Protein AF-A0A350UHZ7-F1 (afdb_monomer_lite)

Radius of gyration: 17.56 Å; chains: 1; bounding box: 45×12×53 Å

Structure (mmCIF, N/CA/C/O backbone):
data_AF-A0A350UHZ7-F1
#
_entry.id   AF-A0A350UHZ7-F1
#
loop_
_atom_site.group_PDB
_atom_site.id
_atom_site.type_symbol
_atom_site.label_atom_id
_atom_site.label_alt_id
_atom_site.label_comp_id
_atom_site.label_asym_id
_atom_site.label_entity_id
_atom_site.label_seq_id
_atom_site.pdbx_PDB_ins_code
_atom_site.Cartn_x
_atom_site.Cartn_y
_atom_site.Cartn_z
_atom_site.occupancy
_atom_site.B_iso_or_equiv
_atom_site.auth_seq_id
_atom_site.auth_comp_id
_atom_site.auth_asym_id
_atom_site.auth_atom_id
_atom_site.pdbx_PDB_model_num
ATOM 1 N N . ILE A 1 1 ? -12.534 -2.688 33.088 1.00 57.31 1 ILE A N 1
ATOM 2 C CA . ILE A 1 1 ? -11.824 -1.759 32.168 1.00 57.31 1 ILE A CA 1
ATOM 3 C C . ILE A 1 1 ? -11.543 -2.359 30.788 1.00 57.31 1 ILE A C 1
ATOM 5 O O . ILE A 1 1 ? -11.927 -1.744 29.805 1.00 57.31 1 ILE A O 1
ATOM 9 N N . VAL A 1 2 ? -10.975 -3.567 30.689 1.00 60.94 2 VAL A N 1
ATOM 10 C CA . VAL A 1 2 ? -10.693 -4.245 29.404 1.00 60.94 2 VAL A CA 1
ATOM 11 C C . VAL A 1 2 ? -11.918 -4.410 28.471 1.00 60.94 2 VAL A C 1
ATOM 13 O O . VAL A 1 2 ? -11.783 -4.079 27.295 1.00 60.94 2 VAL A O 1
ATOM 16 N N . PRO A 1 3 ? -13.121 -4.823 28.933 1.00 70.25 3 PRO A N 1
ATOM 17 C CA . PRO A 1 3 ? -14.261 -5.027 28.025 1.00 70.25 3 PRO A CA 1
ATOM 18 C C . PRO A 1 3 ? -14.866 -3.724 27.474 1.00 70.25 3 PRO A C 1
ATOM 20 O O . PRO A 1 3 ? -15.400 -3.726 26.372 1.00 70.25 3 PRO A O 1
ATOM 23 N N . LEU A 1 4 ? -14.732 -2.598 28.188 1.00 67.88 4 LEU A N 1
ATOM 24 C CA . LEU A 1 4 ? -15.213 -1.289 27.717 1.00 67.88 4 LEU A CA 1
ATOM 25 C C . LEU A 1 4 ? -14.270 -0.661 26.673 1.00 67.88 4 LEU A C 1
ATOM 27 O O . LEU A 1 4 ? -14.713 0.092 25.814 1.00 67.88 4 LEU A O 1
ATOM 31 N N . ALA A 1 5 ? -12.975 -0.995 26.725 1.00 71.38 5 ALA A N 1
ATOM 32 C CA . ALA A 1 5 ? -11.964 -0.536 25.769 1.00 71.38 5 ALA A CA 1
ATOM 33 C C . ALA A 1 5 ? -11.875 -1.410 24.499 1.00 71.38 5 ALA A C 1
ATOM 35 O O . ALA A 1 5 ? -11.240 -1.022 23.520 1.00 71.38 5 ALA A O 1
ATOM 36 N N . MET A 1 6 ? -12.524 -2.578 24.487 1.00 74.19 6 MET A N 1
ATOM 37 C CA . MET A 1 6 ? -12.532 -3.538 23.378 1.00 74.19 6 MET A CA 1
ATOM 38 C C . MET A 1 6 ? -12.987 -2.956 22.019 1.00 74.19 6 MET A C 1
ATOM 40 O O . MET A 1 6 ? -12.318 -3.239 21.020 1.00 74.19 6 MET A O 1
ATOM 44 N N . PRO A 1 7 ? -14.038 -2.109 21.924 1.00 75.94 7 PRO A N 1
ATOM 45 C CA . PRO A 1 7 ? -14.366 -1.430 20.665 1.00 75.94 7 PRO A CA 1
ATOM 46 C C . PRO A 1 7 ? -13.267 -0.451 20.210 1.00 75.94 7 PRO A C 1
ATOM 48 O O . PRO A 1 7 ? -12.969 -0.384 19.018 1.00 75.94 7 PRO A O 1
ATOM 51 N N . GLY A 1 8 ? -12.594 0.235 21.142 1.00 81.50 8 GLY A N 1
ATOM 52 C CA . GLY A 1 8 ? -11.475 1.137 20.840 1.00 81.50 8 GLY A CA 1
ATOM 53 C C . GLY A 1 8 ? -10.223 0.407 20.341 1.00 81.50 8 GLY A C 1
ATOM 54 O O . GLY A 1 8 ? -9.588 0.848 19.386 1.00 81.50 8 GLY A O 1
ATOM 55 N N . ILE A 1 9 ? -9.908 -0.757 20.916 1.00 82.06 9 ILE A N 1
ATOM 56 C CA . ILE A 1 9 ? -8.794 -1.611 20.470 1.00 82.06 9 ILE A CA 1
ATOM 57 C C . ILE A 1 9 ? -9.048 -2.140 19.052 1.00 82.06 9 ILE A C 1
ATOM 59 O O . ILE A 1 9 ? -8.127 -2.155 18.233 1.00 82.06 9 ILE A O 1
ATOM 63 N N . ARG A 1 10 ? -10.291 -2.524 18.726 1.00 77.75 10 ARG A N 1
ATOM 64 C CA . ARG A 1 10 ? -10.678 -2.956 17.369 1.00 77.75 10 ARG A CA 1
ATOM 65 C C . ARG A 1 10 ? -10.564 -1.818 16.352 1.00 77.75 10 ARG A C 1
ATOM 67 O O 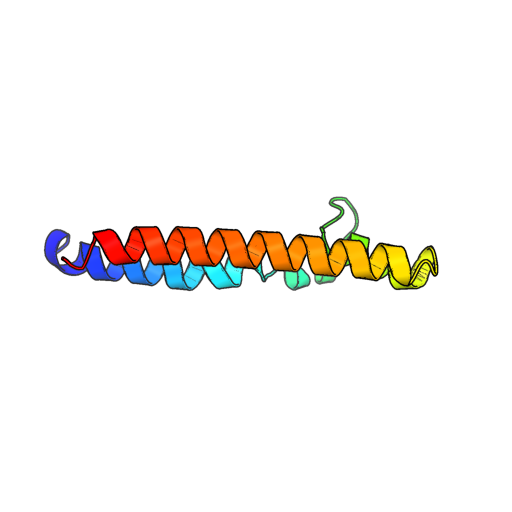. ARG A 1 10 ? -10.035 -2.032 15.268 1.00 77.75 10 ARG A O 1
ATOM 74 N N . ALA A 1 11 ? -10.996 -0.608 16.705 1.00 80.00 11 ALA A N 1
ATOM 75 C CA . ALA A 1 11 ? -10.842 0.557 15.835 1.00 80.00 11 ALA A CA 1
ATOM 76 C C . ALA A 1 11 ? -9.360 0.922 15.617 1.00 80.00 11 ALA A C 1
ATOM 78 O O . ALA A 1 11 ? -8.931 1.115 14.480 1.00 80.00 11 ALA A O 1
ATOM 79 N N . GLY A 1 12 ? -8.558 0.942 16.687 1.00 82.62 12 GLY A N 1
ATOM 80 C CA . GLY A 1 12 ? -7.133 1.280 16.623 1.00 82.62 12 GLY A CA 1
ATOM 81 C C . GLY A 1 12 ? -6.299 0.275 15.825 1.00 82.62 12 GLY A C 1
ATOM 82 O O . GLY A 1 12 ? -5.434 0.671 15.046 1.00 82.62 12 GLY A O 1
ATOM 83 N N . SER A 1 13 ? -6.590 -1.021 15.949 1.00 81.38 13 SER A N 1
ATOM 84 C CA . SER A 1 13 ? -5.892 -2.058 15.176 1.00 81.38 13 SER A CA 1
ATOM 85 C C . SER A 1 13 ? -6.188 -1.969 13.675 1.00 81.38 13 SER A C 1
ATOM 87 O O . SER A 1 13 ? -5.273 -2.133 12.872 1.00 81.38 13 SER A O 1
ATOM 89 N N . ILE A 1 14 ? -7.414 -1.616 13.277 1.00 79.38 14 ILE A N 1
ATOM 90 C CA . ILE A 1 14 ? -7.757 -1.380 11.864 1.00 79.38 14 ILE A CA 1
ATOM 91 C C . ILE A 1 14 ? -7.074 -0.109 11.337 1.00 79.38 14 ILE A C 1
ATOM 93 O O . ILE A 1 14 ? -6.548 -0.113 10.223 1.00 79.38 14 ILE A O 1
ATOM 97 N N . LEU A 1 15 ? -7.018 0.950 12.152 1.00 83.44 15 LEU A N 1
ATOM 98 C CA . LEU A 1 15 ? -6.392 2.226 11.793 1.00 83.44 15 LEU A CA 1
ATOM 99 C C . LEU A 1 15 ? -4.879 2.093 11.547 1.00 83.44 15 LEU A C 1
ATOM 101 O O . LEU A 1 15 ? -4.3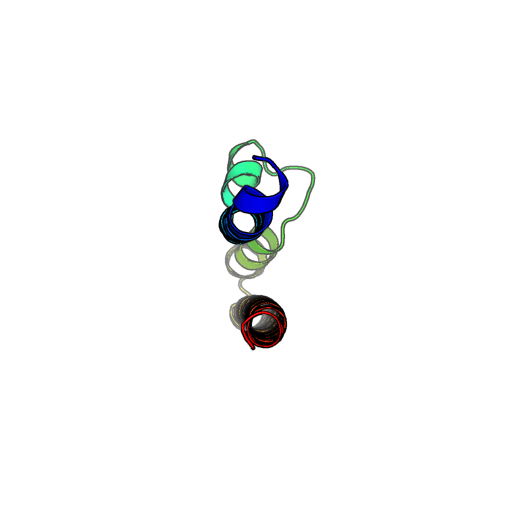53 2.786 10.686 1.00 83.44 15 LEU A O 1
ATOM 105 N N . VAL A 1 16 ? -4.192 1.173 12.235 1.00 79.25 16 VAL A N 1
ATOM 106 C CA . VAL A 1 16 ? -2.767 0.854 12.003 1.00 79.25 16 VAL A CA 1
ATOM 107 C C . VAL A 1 16 ? -2.567 -0.158 10.866 1.00 79.25 16 VAL A C 1
ATOM 109 O O . VAL A 1 16 ? -1.593 -0.067 10.122 1.00 79.25 16 VAL A O 1
ATOM 112 N N . PHE A 1 17 ? -3.494 -1.099 10.670 1.00 75.06 17 PHE A N 1
ATOM 113 C CA . PHE A 1 17 ? -3.369 -2.123 9.628 1.00 75.06 17 PHE A CA 1
ATOM 114 C C . PHE A 1 17 ? -3.385 -1.535 8.206 1.00 75.06 17 PHE A C 1
ATOM 116 O O . PHE A 1 17 ? -2.607 -1.956 7.351 1.00 75.06 17 PHE A O 1
ATOM 123 N N . ILE A 1 18 ? -4.226 -0.525 7.962 1.00 75.06 18 ILE A N 1
ATOM 124 C CA . ILE A 1 18 ? -4.336 0.163 6.664 1.00 75.06 18 ILE A CA 1
ATOM 125 C C . ILE A 1 18 ? -2.996 0.796 6.219 1.00 75.06 18 ILE A C 1
ATOM 127 O O . ILE A 1 18 ? -2.529 0.470 5.126 1.00 75.06 18 ILE A O 1
ATOM 131 N N . PRO A 1 19 ? -2.330 1.654 7.020 1.00 72.12 19 PRO A N 1
ATOM 132 C CA . PRO A 1 19 ? -1.040 2.229 6.650 1.00 72.12 19 PRO A CA 1
ATOM 133 C C . PRO A 1 19 ? 0.094 1.197 6.632 1.00 72.12 19 PRO A C 1
ATOM 135 O O . PRO A 1 19 ? 1.005 1.345 5.823 1.00 72.12 19 PRO A O 1
ATOM 138 N N . CYS A 1 20 ? 0.039 0.125 7.436 1.00 71.38 20 CYS A N 1
ATOM 139 C CA . CYS A 1 20 ? 1.031 -0.956 7.366 1.00 71.38 20 CYS A CA 1
ATOM 140 C C . CYS A 1 20 ? 1.055 -1.661 6.002 1.00 71.38 20 CYS A C 1
ATOM 142 O O . CYS A 1 20 ? 2.135 -1.985 5.515 1.00 71.38 20 CYS A O 1
ATOM 144 N N . LEU A 1 21 ? -0.098 -1.856 5.351 1.00 65.88 21 LEU A N 1
ATOM 145 C CA . LEU A 1 21 ? -0.149 -2.393 3.983 1.00 65.88 21 LEU A CA 1
ATOM 146 C C . LEU A 1 21 ? 0.453 -1.424 2.948 1.00 65.88 21 LEU A C 1
ATOM 148 O O . LEU A 1 21 ? 0.969 -1.858 1.921 1.00 65.88 21 LEU A O 1
ATOM 152 N N . GLY A 1 22 ? 0.404 -0.117 3.224 1.00 63.03 22 GLY A N 1
ATOM 153 C CA . GLY A 1 22 ? 0.987 0.935 2.387 1.00 63.03 22 GLY A CA 1
ATOM 154 C C . GLY A 1 22 ? 2.464 1.235 2.667 1.00 63.03 22 GLY A C 1
ATOM 155 O O . GLY A 1 22 ? 3.107 1.907 1.864 1.00 63.03 22 GLY A O 1
ATOM 156 N N . ALA A 1 23 ? 3.034 0.726 3.762 1.00 67.31 23 ALA A N 1
ATOM 157 C CA . ALA A 1 23 ? 4.413 0.979 4.186 1.00 67.31 23 ALA A CA 1
ATOM 158 C C . ALA A 1 23 ? 5.453 0.142 3.409 1.00 67.31 23 ALA A C 1
ATOM 160 O O . ALA A 1 23 ? 6.414 -0.369 3.979 1.00 67.31 23 ALA A O 1
ATOM 161 N N . TYR A 1 24 ? 5.278 -0.000 2.092 1.00 58.84 24 TYR A N 1
ATOM 162 C CA . TYR A 1 24 ? 6.228 -0.696 1.215 1.00 58.84 24 TYR A CA 1
ATOM 163 C C . TYR A 1 24 ? 7.479 0.143 0.902 1.00 58.84 24 TYR A C 1
ATOM 165 O O . TYR A 1 24 ? 8.496 -0.411 0.499 1.00 58.84 24 TYR A O 1
ATOM 173 N N . LEU A 1 25 ? 7.429 1.463 1.118 1.00 53.47 25 LEU A N 1
ATOM 174 C CA . LEU A 1 25 ? 8.568 2.372 0.934 1.00 53.47 25 LEU A CA 1
ATOM 175 C C . LEU A 1 25 ? 9.693 2.133 1.954 1.00 53.47 25 LEU A C 1
ATOM 177 O O . LEU A 1 25 ? 10.866 2.278 1.632 1.00 53.47 25 LEU A O 1
ATOM 181 N N . THR A 1 26 ? 9.358 1.749 3.186 1.00 59.09 26 THR A N 1
ATOM 182 C CA . THR A 1 26 ? 10.342 1.528 4.256 1.00 59.09 26 THR A CA 1
ATOM 183 C C . THR A 1 26 ? 11.287 0.344 3.990 1.00 59.09 26 THR A C 1
ATOM 185 O O . THR A 1 26 ? 12.494 0.535 4.130 1.00 59.09 26 THR A O 1
ATOM 188 N N . PRO A 1 27 ? 10.818 -0.858 3.589 1.00 58.50 27 PRO A N 1
ATOM 189 C CA . PRO A 1 27 ? 11.720 -1.955 3.226 1.00 58.50 27 PRO A CA 1
ATOM 190 C C . PRO A 1 27 ? 12.500 -1.698 1.927 1.00 58.50 27 PRO A C 1
ATOM 192 O O . PRO A 1 27 ? 13.609 -2.212 1.783 1.00 58.50 27 PRO A O 1
ATOM 195 N N . ASP A 1 28 ? 11.959 -0.897 1.008 1.00 59.16 28 ASP A N 1
ATOM 196 C CA . ASP A 1 28 ? 12.647 -0.523 -0.232 1.00 59.16 28 ASP A CA 1
ATOM 197 C C . ASP A 1 28 ? 13.886 0.345 0.058 1.00 59.16 28 ASP A C 1
ATOM 199 O O . ASP A 1 28 ? 14.998 0.039 -0.373 1.00 59.16 28 ASP A O 1
ATOM 203 N N . LEU A 1 29 ? 13.728 1.348 0.927 1.00 59.94 29 LEU A N 1
ATOM 204 C CA . LEU A 1 29 ? 14.811 2.235 1.362 1.00 59.94 29 LEU A CA 1
ATOM 205 C C . LEU A 1 29 ? 15.876 1.542 2.231 1.00 59.94 29 LEU A C 1
ATOM 207 O O . LEU A 1 29 ? 17.030 1.965 2.230 1.00 59.94 29 LEU A O 1
ATOM 211 N N . LEU A 1 30 ? 15.515 0.486 2.973 1.00 65.94 30 LEU A N 1
ATOM 212 C CA . LEU A 1 30 ? 16.424 -0.224 3.887 1.00 65.94 30 LEU A CA 1
ATOM 213 C C . LEU A 1 30 ? 17.294 -1.292 3.194 1.00 65.94 30 LEU A C 1
ATOM 215 O O . LEU A 1 30 ? 18.060 -1.988 3.859 1.00 65.94 30 LEU A O 1
ATOM 219 N N . GLY A 1 31 ? 17.204 -1.420 1.868 1.00 62.69 31 GLY A N 1
ATOM 220 C CA . GLY A 1 31 ? 18.146 -2.222 1.089 1.00 62.69 31 GLY A CA 1
ATOM 221 C C . GLY A 1 31 ? 17.541 -3.247 0.137 1.00 62.69 31 GLY A C 1
ATOM 222 O O . GLY A 1 31 ? 18.317 -4.071 -0.331 1.00 62.69 31 GLY A O 1
ATOM 223 N N . GLY A 1 32 ? 16.223 -3.222 -0.130 1.00 60.75 32 GLY A N 1
ATOM 224 C CA . GLY A 1 32 ? 15.529 -3.637 -1.375 1.00 60.75 32 GLY A CA 1
ATOM 225 C C . GLY A 1 32 ? 15.925 -4.919 -2.144 1.00 60.75 32 GLY A C 1
ATOM 226 O O . GLY A 1 32 ? 15.418 -5.155 -3.235 1.00 60.75 32 GLY A O 1
ATOM 227 N N . GLY A 1 33 ? 16.824 -5.763 -1.637 1.00 57.53 33 GLY A N 1
ATOM 228 C CA . GLY A 1 33 ? 17.649 -6.648 -2.468 1.00 57.53 33 GLY A CA 1
ATOM 229 C C . GLY A 1 33 ? 17.293 -8.130 -2.428 1.00 57.53 33 GLY A C 1
ATOM 230 O O . GLY A 1 33 ? 17.985 -8.931 -3.049 1.00 57.53 33 GLY A O 1
ATOM 231 N N . LYS A 1 34 ? 16.250 -8.537 -1.694 1.00 54.88 34 LYS A N 1
ATOM 232 C CA . LYS A 1 34 ? 15.847 -9.959 -1.617 1.00 54.88 34 LYS A CA 1
ATOM 233 C C . LYS A 1 34 ? 14.349 -10.228 -1.702 1.00 54.88 34 LYS A C 1
ATOM 235 O O . LYS A 1 34 ? 13.975 -11.381 -1.898 1.00 54.88 34 LYS A O 1
ATOM 240 N N . THR A 1 35 ? 13.503 -9.205 -1.609 1.00 56.28 35 THR A N 1
ATOM 241 C CA . THR A 1 35 ? 12.053 -9.394 -1.689 1.00 56.28 35 THR A CA 1
ATOM 242 C C . THR A 1 35 ? 11.484 -8.379 -2.653 1.00 56.28 35 THR A C 1
ATOM 244 O O . THR A 1 35 ? 11.393 -7.193 -2.348 1.00 56.28 35 THR A O 1
ATOM 247 N N . ILE A 1 36 ? 11.130 -8.857 -3.840 1.00 62.19 36 ILE A N 1
ATOM 248 C CA . ILE A 1 36 ? 10.456 -8.037 -4.831 1.00 62.19 36 ILE A CA 1
ATOM 249 C C . ILE A 1 36 ? 9.062 -7.706 -4.282 1.00 62.19 36 ILE A C 1
ATOM 251 O O . ILE A 1 36 ? 8.219 -8.587 -4.117 1.00 62.19 36 ILE A O 1
ATOM 2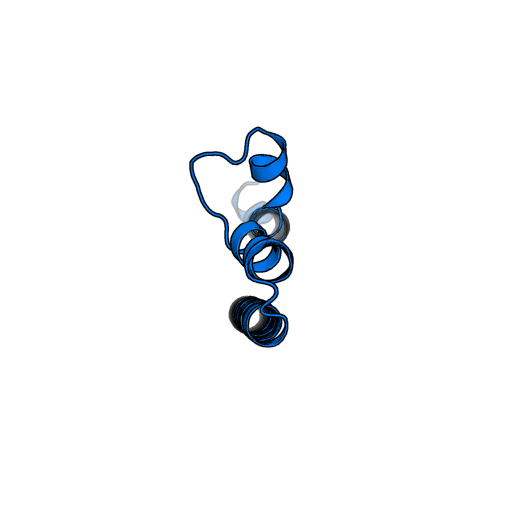55 N N . LEU A 1 37 ? 8.848 -6.435 -3.952 1.00 70.62 37 LEU A N 1
ATOM 256 C CA . LEU A 1 37 ? 7.561 -5.906 -3.523 1.00 70.62 37 LEU A CA 1
ATOM 257 C C . LEU A 1 37 ? 6.757 -5.518 -4.762 1.00 70.62 37 LEU A C 1
ATOM 259 O O . LEU A 1 37 ? 7.305 -5.148 -5.798 1.00 70.62 37 LEU A O 1
ATOM 263 N N . VAL A 1 38 ? 5.433 -5.557 -4.650 1.00 71.81 38 VAL A N 1
ATOM 264 C CA . VAL A 1 38 ? 4.528 -5.191 -5.750 1.00 71.81 38 VAL A CA 1
ATOM 265 C C . VAL A 1 38 ? 4.835 -3.787 -6.305 1.00 71.81 38 VAL A C 1
ATOM 267 O O . VAL A 1 38 ? 4.803 -3.589 -7.517 1.00 71.81 38 VAL A O 1
ATOM 270 N N . GLY A 1 39 ? 5.213 -2.836 -5.441 1.00 67.75 39 GLY A N 1
ATOM 271 C CA . GLY A 1 39 ? 5.603 -1.479 -5.845 1.00 67.75 39 GLY A CA 1
ATOM 272 C C . GLY A 1 39 ? 6.901 -1.418 -6.660 1.00 67.75 39 GLY A C 1
ATOM 273 O O . GLY A 1 39 ? 6.942 -0.751 -7.693 1.00 67.75 39 GLY A O 1
ATOM 274 N N . THR A 1 40 ? 7.936 -2.165 -6.260 1.00 71.06 40 THR A N 1
ATOM 275 C CA . THR A 1 40 ? 9.217 -2.204 -6.988 1.00 71.06 40 THR A CA 1
ATOM 276 C C . THR A 1 40 ? 9.105 -2.989 -8.295 1.00 71.06 40 THR A C 1
ATOM 278 O O . THR A 1 40 ? 9.755 -2.644 -9.281 1.00 71.06 40 THR A O 1
ATOM 281 N N . LEU A 1 41 ? 8.209 -3.984 -8.354 1.00 74.38 41 LEU A N 1
ATOM 282 C CA . LEU A 1 41 ? 7.790 -4.646 -9.595 1.00 74.38 41 LEU A CA 1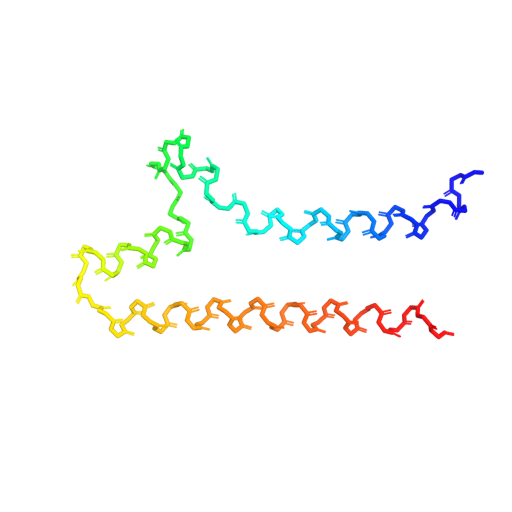
ATOM 283 C C . LEU A 1 41 ? 7.213 -3.651 -10.595 1.00 74.38 41 LEU A C 1
ATOM 285 O O . LEU A 1 41 ? 7.699 -3.583 -11.719 1.00 74.38 41 LEU A O 1
ATOM 289 N N . ILE A 1 42 ? 6.216 -2.863 -10.188 1.00 73.56 42 ILE A N 1
ATOM 290 C CA . ILE A 1 42 ? 5.580 -1.866 -11.058 1.00 73.56 42 ILE A CA 1
ATOM 291 C C . ILE A 1 42 ? 6.619 -0.858 -11.556 1.00 73.56 42 ILE A C 1
ATOM 293 O O . ILE A 1 42 ? 6.719 -0.625 -12.760 1.00 73.56 42 ILE A O 1
ATOM 297 N N . GLN A 1 43 ? 7.439 -0.310 -10.657 1.00 71.06 43 GLN A N 1
ATOM 298 C CA . GLN A 1 43 ? 8.475 0.655 -11.024 1.00 71.06 43 GLN A CA 1
ATOM 299 C C . GLN A 1 43 ? 9.488 0.070 -12.018 1.00 71.06 43 GLN A C 1
ATOM 301 O O . GLN A 1 43 ? 9.852 0.737 -12.986 1.00 71.06 43 GLN A O 1
ATOM 306 N N . ASN A 1 44 ? 9.893 -1.191 -11.845 1.00 73.75 44 ASN A N 1
ATOM 307 C CA . ASN A 1 44 ? 10.762 -1.872 -12.802 1.00 73.75 44 ASN A CA 1
ATOM 308 C C . ASN A 1 44 ? 10.083 -2.115 -14.156 1.00 73.75 44 ASN A C 1
ATOM 310 O O . ASN A 1 44 ? 10.752 -2.011 -15.182 1.00 73.75 44 ASN A O 1
ATOM 314 N N . GLN A 1 45 ? 8.774 -2.367 -14.204 1.00 74.12 45 GLN A N 1
ATOM 315 C CA . GLN A 1 45 ? 8.056 -2.486 -15.480 1.00 74.12 45 GLN A CA 1
ATOM 316 C C . GLN A 1 45 ? 7.959 -1.141 -16.223 1.00 74.12 45 GLN A C 1
ATOM 318 O O . GLN A 1 45 ? 8.090 -1.099 -17.445 1.00 74.12 45 GLN A O 1
ATOM 323 N N . PHE A 1 46 ? 7.828 -0.025 -15.497 1.00 70.31 46 PHE A N 1
ATOM 324 C CA . PHE A 1 46 ? 7.854 1.319 -16.088 1.00 70.31 46 PHE A CA 1
ATOM 325 C C . PHE A 1 46 ? 9.263 1.773 -16.513 1.00 70.31 46 PHE A C 1
ATOM 327 O O . PHE A 1 46 ? 9.403 2.399 -17.562 1.00 70.31 46 PHE A O 1
ATOM 334 N N . THR 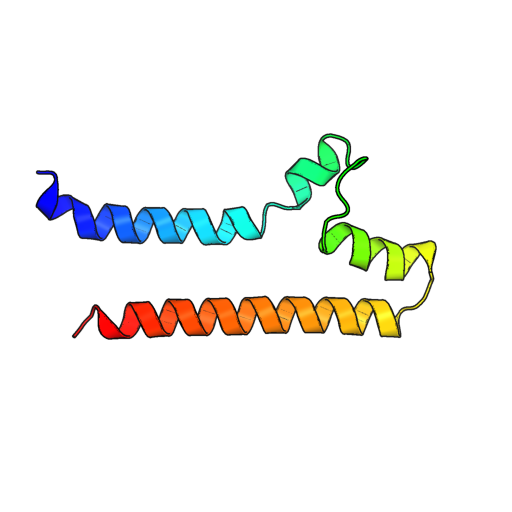A 1 47 ? 10.300 1.469 -15.722 1.00 69.06 47 THR A N 1
ATOM 335 C CA . THR A 1 47 ? 11.660 2.008 -15.921 1.00 69.06 47 THR A CA 1
ATOM 336 C C . THR A 1 47 ? 12.596 1.055 -16.677 1.00 69.06 47 THR A C 1
ATOM 338 O O . THR A 1 47 ? 13.267 1.481 -17.611 1.00 69.06 47 THR A O 1
ATOM 341 N N . ASN A 1 48 ? 12.634 -0.233 -16.309 1.00 65.19 48 ASN A N 1
ATOM 342 C CA . ASN A 1 48 ? 13.576 -1.219 -16.857 1.00 65.19 48 ASN A CA 1
ATOM 343 C C . ASN A 1 48 ? 13.022 -1.914 -18.110 1.00 65.19 48 ASN A C 1
ATOM 345 O O . ASN A 1 48 ? 13.744 -2.053 -19.092 1.00 65.19 48 ASN A O 1
ATOM 349 N N . ALA A 1 49 ? 11.749 -2.325 -18.097 1.00 65.94 49 ALA A N 1
ATOM 350 C CA . ALA A 1 49 ? 11.111 -2.954 -19.262 1.00 65.94 49 ALA A CA 1
ATOM 351 C C . ALA A 1 49 ? 10.613 -1.926 -20.296 1.00 65.94 49 ALA A C 1
ATOM 353 O O . ALA A 1 49 ? 10.444 -2.253 -21.466 1.00 65.94 49 ALA A O 1
ATOM 354 N N . ARG A 1 50 ? 10.408 -0.663 -19.879 1.00 66.25 50 ARG A N 1
ATOM 355 C CA . ARG A 1 50 ? 9.818 0.416 -20.698 1.00 66.25 50 ARG A CA 1
ATOM 356 C C . ARG A 1 50 ? 8.435 0.048 -21.265 1.00 66.25 50 ARG A C 1
ATOM 358 O O . ARG A 1 50 ? 7.960 0.675 -22.212 1.00 66.25 50 ARG A O 1
ATOM 365 N N . ASP A 1 51 ? 7.770 -0.919 -20.637 1.00 72.19 51 ASP A N 1
ATOM 366 C CA . ASP A 1 51 ? 6.444 -1.416 -20.985 1.00 72.19 51 ASP A CA 1
ATOM 367 C C . ASP A 1 51 ? 5.386 -0.664 -20.170 1.00 72.19 51 ASP A C 1
ATOM 369 O O . ASP A 1 51 ? 4.728 -1.190 -19.269 1.00 72.19 51 ASP A O 1
ATOM 373 N N . TRP A 1 52 ? 5.203 0.609 -20.526 1.00 75.38 52 TRP A N 1
ATOM 374 C CA . TRP A 1 52 ? 4.176 1.505 -19.984 1.00 75.38 52 TRP A CA 1
ATOM 375 C C . TRP A 1 52 ? 2.770 0.880 -19.877 1.00 75.38 52 TRP A C 1
ATOM 377 O O . TRP A 1 52 ? 2.139 1.061 -18.831 1.00 75.38 52 TRP A O 1
ATOM 387 N N . PRO A 1 53 ? 2.247 0.130 -20.878 1.00 81.62 53 PRO A N 1
ATOM 388 C CA . PRO A 1 53 ? 0.916 -0.469 -20.758 1.00 81.62 53 PRO A CA 1
ATOM 389 C C . PRO A 1 53 ? 0.860 -1.605 -19.727 1.00 81.62 53 PRO A C 1
ATOM 391 O O . PRO A 1 53 ? -0.140 -1.741 -19.023 1.00 81.62 53 PRO A O 1
ATOM 394 N N . PHE A 1 54 ? 1.928 -2.396 -19.590 1.00 80.62 54 PHE A N 1
ATOM 395 C CA . PHE A 1 54 ? 1.977 -3.494 -18.624 1.00 80.62 54 PHE A CA 1
ATOM 396 C C . PHE A 1 54 ? 2.137 -2.973 -17.192 1.00 80.62 54 PHE A C 1
ATOM 398 O O . PHE A 1 54 ? 1.431 -3.415 -16.283 1.00 80.62 54 PHE A O 1
ATOM 405 N N . GLY A 1 55 ? 2.984 -1.956 -17.005 1.00 81.00 55 GLY A N 1
ATOM 406 C CA . GLY A 1 55 ? 3.086 -1.228 -15.743 1.00 81.00 55 GLY A CA 1
ATOM 407 C C . GLY A 1 55 ? 1.747 -0.610 -15.320 1.00 81.00 55 GLY A C 1
ATOM 408 O O . GLY A 1 55 ? 1.354 -0.728 -14.159 1.00 81.00 55 GLY A O 1
ATOM 409 N N . ALA A 1 56 ? 1.001 -0.012 -16.257 1.00 81.94 56 ALA A N 1
ATOM 410 C CA . ALA A 1 56 ? -0.321 0.552 -15.981 1.00 81.94 56 ALA A CA 1
ATOM 411 C C . ALA A 1 56 ? -1.349 -0.520 -15.580 1.00 81.94 56 ALA A C 1
ATOM 413 O O . ALA A 1 56 ? -2.106 -0.315 -14.629 1.00 81.94 56 ALA A O 1
ATOM 414 N N . ALA A 1 57 ? -1.351 -1.678 -16.250 1.00 85.69 57 ALA A N 1
ATOM 415 C CA . ALA A 1 57 ? -2.230 -2.796 -15.910 1.00 85.69 57 ALA A CA 1
ATOM 416 C C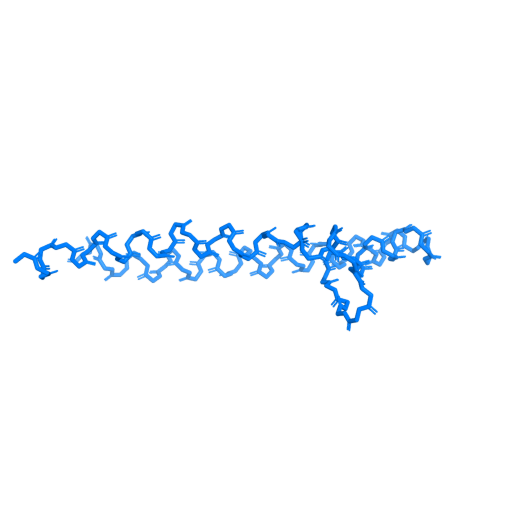 . ALA A 1 57 ? -1.947 -3.349 -14.503 1.00 85.69 57 ALA A C 1
ATOM 418 O O . ALA A 1 57 ? -2.882 -3.593 -13.739 1.00 85.69 57 ALA A O 1
ATOM 419 N N . LEU A 1 58 ? -0.670 -3.485 -14.129 1.00 84.38 58 LEU A N 1
ATOM 420 C CA . LEU A 1 58 ? -0.272 -3.889 -12.779 1.00 84.38 58 LEU A CA 1
ATOM 421 C C . LEU A 1 58 ? -0.724 -2.871 -11.722 1.00 84.38 58 LEU A C 1
ATOM 423 O O . LEU A 1 58 ? -1.320 -3.267 -10.721 1.00 84.38 58 LEU A O 1
ATOM 427 N N . SER A 1 59 ? -0.521 -1.570 -11.956 1.00 82.81 59 SER A N 1
ATOM 428 C CA . SER A 1 59 ? -0.988 -0.509 -11.049 1.00 82.81 59 SER A CA 1
ATOM 429 C C . SER A 1 59 ? -2.505 -0.538 -10.848 1.00 82.81 59 SER A C 1
ATOM 431 O O . SER A 1 59 ? -2.982 -0.472 -9.713 1.00 82.81 59 SER A O 1
ATOM 433 N N . LEU A 1 60 ? -3.271 -0.684 -11.935 1.00 86.88 60 LEU A N 1
ATOM 434 C CA . LEU A 1 60 ? -4.731 -0.786 -11.875 1.00 86.88 60 LEU A CA 1
ATOM 435 C C . LEU A 1 60 ? -5.190 -2.063 -11.164 1.00 86.88 60 LEU A C 1
ATOM 437 O O . LEU A 1 60 ? -6.138 -2.017 -10.383 1.00 86.88 60 LEU A O 1
ATOM 441 N N . GLY A 1 61 ? -4.504 -3.189 -11.376 1.00 87.00 61 GLY A N 1
ATOM 442 C CA . GLY A 1 61 ? -4.794 -4.444 -10.684 1.00 87.00 61 GLY A CA 1
ATOM 443 C C . GLY A 1 61 ? -4.608 -4.327 -9.172 1.00 87.00 61 GLY A C 1
ATOM 444 O O . GLY A 1 61 ? -5.485 -4.716 -8.402 1.00 87.00 61 GLY A O 1
ATOM 445 N N . VAL A 1 62 ? -3.506 -3.720 -8.731 1.00 82.88 62 VAL A N 1
ATOM 446 C CA . VAL A 1 62 ? -3.236 -3.490 -7.303 1.00 82.88 62 VAL A CA 1
ATOM 447 C C . VAL A 1 62 ? -4.256 -2.529 -6.699 1.00 82.88 62 VAL A C 1
ATOM 449 O O . VAL A 1 62 ? -4.782 -2.793 -5.619 1.00 82.88 62 VAL A O 1
ATOM 452 N N . MET A 1 63 ? -4.600 -1.458 -7.417 1.00 83.69 63 MET A N 1
ATOM 453 C CA . MET A 1 63 ? -5.652 -0.527 -7.009 1.00 83.69 63 MET A CA 1
ATOM 454 C C . MET A 1 63 ? -7.005 -1.234 -6.843 1.00 83.69 63 MET A C 1
ATOM 456 O O . MET A 1 63 ? -7.683 -1.022 -5.838 1.00 83.69 63 MET A O 1
ATOM 460 N N . ALA A 1 64 ? -7.377 -2.117 -7.773 1.00 86.88 64 ALA A N 1
ATOM 461 C CA . ALA A 1 64 ? -8.608 -2.899 -7.687 1.00 86.88 64 ALA A CA 1
ATOM 462 C C . ALA A 1 64 ? -8.609 -3.844 -6.473 1.00 86.88 64 ALA A C 1
ATOM 464 O O . ALA A 1 64 ? -9.603 -3.910 -5.749 1.00 86.88 64 ALA A O 1
ATOM 465 N N . VAL A 1 65 ? -7.491 -4.523 -6.195 1.00 85.62 65 VAL A N 1
ATOM 466 C CA . VAL A 1 65 ? -7.347 -5.393 -5.014 1.00 85.62 65 VAL A CA 1
ATOM 467 C C . VAL A 1 65 ? -7.528 -4.597 -3.722 1.00 85.62 65 VAL A C 1
ATOM 469 O O . VAL A 1 65 ? -8.307 -5.004 -2.861 1.00 85.62 65 VAL A O 1
ATOM 472 N N . VAL A 1 66 ? -6.869 -3.442 -3.597 1.00 80.62 66 VAL A N 1
ATOM 473 C CA . VAL A 1 66 ? -7.007 -2.564 -2.424 1.00 80.62 66 VAL A CA 1
ATOM 474 C C . VAL A 1 66 ? -8.448 -2.077 -2.278 1.00 80.62 66 VAL A C 1
ATOM 476 O O . VAL A 1 66 ? -9.003 -2.127 -1.183 1.00 80.62 66 VAL A O 1
ATOM 479 N N . MET A 1 67 ? -9.086 -1.667 -3.374 1.00 80.19 67 MET A N 1
ATOM 480 C CA . MET A 1 67 ? -10.473 -1.204 -3.377 1.00 80.19 67 MET A CA 1
ATOM 481 C C . MET A 1 67 ? -11.452 -2.298 -2.916 1.00 80.19 67 MET A C 1
ATOM 483 O O . MET A 1 67 ? -12.333 -2.029 -2.098 1.00 80.19 67 MET A O 1
ATOM 487 N N . VAL A 1 68 ? -11.287 -3.539 -3.385 1.00 86.00 68 VAL A N 1
ATOM 488 C CA . VAL A 1 68 ? -12.104 -4.688 -2.953 1.00 86.00 68 VAL A CA 1
ATOM 489 C C . VAL A 1 68 ? -11.869 -5.009 -1.479 1.00 86.00 68 VAL A C 1
ATOM 491 O O . VAL A 1 68 ? -12.825 -5.256 -0.744 1.00 86.00 68 VAL A O 1
ATOM 494 N N . LEU A 1 69 ? -10.616 -4.966 -1.027 1.00 80.56 69 LEU A N 1
ATOM 495 C CA . LEU A 1 69 ? -10.251 -5.250 0.357 1.00 80.56 69 LEU A CA 1
ATOM 496 C C . LEU A 1 69 ? -10.838 -4.194 1.305 1.00 80.56 69 LEU A C 1
ATOM 498 O O . LEU A 1 69 ? -11.456 -4.549 2.307 1.00 80.56 69 LEU A O 1
ATOM 502 N N . LEU A 1 70 ? -10.753 -2.910 0.944 1.00 77.12 70 LEU A N 1
ATOM 503 C CA . LEU A 1 70 ? -11.384 -1.817 1.685 1.00 77.12 70 LEU A CA 1
ATOM 504 C C . LEU A 1 70 ? -12.911 -1.939 1.697 1.00 77.12 70 LEU A C 1
ATOM 506 O O . LEU A 1 70 ? -13.507 -1.855 2.767 1.00 77.12 70 LEU A O 1
ATOM 510 N N . MET A 1 71 ? -13.554 -2.204 0.555 1.00 81.00 71 MET A N 1
ATOM 511 C CA . MET A 1 71 ? -15.004 -2.436 0.515 1.00 81.00 71 MET A CA 1
ATOM 512 C C . MET A 1 71 ? -15.422 -3.632 1.380 1.00 81.00 71 MET A C 1
ATOM 514 O O . MET A 1 71 ? -16.433 -3.557 2.074 1.00 81.00 71 MET A O 1
ATOM 518 N N . GLY A 1 72 ? -14.653 -4.722 1.373 1.00 81.12 72 GLY A N 1
ATOM 519 C CA . GLY A 1 72 ? -14.902 -5.895 2.210 1.00 81.12 72 GLY A CA 1
ATOM 520 C C . GLY A 1 72 ? -14.750 -5.602 3.705 1.00 81.12 72 GLY A C 1
ATOM 521 O O . GLY A 1 72 ? -15.586 -6.028 4.500 1.00 81.12 72 GLY A O 1
ATOM 522 N N . LEU A 1 73 ? -13.729 -4.836 4.096 1.00 74.81 73 LEU A N 1
ATOM 523 C CA . LEU A 1 73 ? -13.535 -4.401 5.482 1.00 74.81 73 LEU A CA 1
ATOM 524 C C . LEU A 1 73 ? -14.635 -3.436 5.945 1.00 74.81 73 LEU A C 1
ATOM 526 O O . LEU A 1 73 ? -15.156 -3.609 7.044 1.00 74.81 73 LEU A O 1
ATOM 530 N N . ILE A 1 74 ? -15.033 -2.474 5.106 1.00 75.12 74 ILE A N 1
ATOM 531 C CA . ILE A 1 74 ? -16.125 -1.533 5.402 1.00 75.12 74 ILE A CA 1
ATOM 532 C C . ILE A 1 74 ? -17.458 -2.279 5.531 1.00 75.12 74 ILE A C 1
ATOM 534 O O . ILE A 1 74 ? -18.203 -2.035 6.476 1.00 75.12 74 ILE A O 1
ATOM 538 N N . ARG A 1 75 ? -17.748 -3.245 4.647 1.00 72.62 75 ARG A N 1
ATOM 539 C CA . ARG A 1 75 ? -18.946 -4.095 4.764 1.00 72.62 75 ARG A CA 1
ATOM 540 C C . ARG A 1 75 ? -18.955 -4.898 6.066 1.00 72.62 75 ARG A C 1
ATOM 542 O O . ARG A 1 75 ? -19.979 -4.939 6.732 1.00 72.62 75 ARG A O 1
ATOM 549 N N . ARG A 1 76 ? -17.806 -5.441 6.484 1.00 61.84 76 ARG A N 1
ATOM 550 C CA . ARG A 1 76 ? -17.665 -6.126 7.784 1.00 61.84 76 ARG A CA 1
ATOM 551 C C . ARG A 1 76 ? -17.779 -5.192 8.992 1.00 61.84 76 ARG A C 1
ATOM 553 O O . ARG A 1 76 ? -18.086 -5.664 10.081 1.00 61.84 76 ARG A O 1
ATOM 560 N N . GLN A 1 77 ? -17.525 -3.893 8.830 1.00 59.88 77 GLN A N 1
ATOM 561 C CA . GLN A 1 77 ? -17.797 -2.893 9.867 1.00 59.88 77 GLN A CA 1
ATOM 562 C C . GLN A 1 77 ? -19.275 -2.482 9.904 1.00 59.88 77 GLN A C 1
ATOM 564 O O . GLN A 1 77 ? -19.797 -2.256 10.991 1.00 59.88 77 GLN A O 1
ATOM 569 N N . GLY A 1 78 ? -19.961 -2.444 8.757 1.00 52.12 78 GLY A N 1
ATOM 570 C CA . GLY A 1 78 ? -21.391 -2.119 8.665 1.00 52.12 78 GLY A CA 1
ATOM 571 C C . GLY A 1 78 ? -22.314 -3.114 9.379 1.00 52.12 78 GLY A C 1
ATOM 572 O O . GLY A 1 78 ? -23.364 -2.717 9.868 1.00 52.12 78 GLY A O 1
ATOM 573 N N . GLU A 1 79 ? -21.901 -4.376 9.516 1.00 53.56 79 GLU A N 1
ATOM 574 C CA . GLU A 1 79 ? -22.647 -5.407 10.262 1.00 53.56 79 GLU A CA 1
ATOM 575 C C . GLU A 1 79 ? -22.434 -5.354 11.788 1.00 53.56 79 GLU A C 1
ATOM 577 O O . GLU A 1 79 ? -23.072 -6.101 12.520 1.00 53.56 79 GLU A O 1
ATOM 582 N N . GLY A 1 80 ? -21.533 -4.498 12.288 1.00 47.00 80 GLY A N 1
ATOM 583 C CA . GLY A 1 80 ? -21.260 -4.335 13.724 1.00 47.00 80 GLY A CA 1
ATOM 584 C C . GLY A 1 80 ? -21.816 -3.049 14.345 1.00 47.00 80 GLY A C 1
ATOM 585 O O . GLY A 1 80 ? -21.472 -2.748 15.487 1.00 47.00 80 GLY A O 1
ATOM 586 N N . VAL A 1 81 ? -22.593 -2.267 13.584 1.00 54.50 81 VAL A N 1
ATOM 587 C CA . VAL A 1 81 ? -23.153 -0.958 13.991 1.00 54.50 81 VAL A CA 1
ATOM 588 C C . VAL A 1 81 ? -24.696 -0.973 14.034 1.00 54.50 81 VAL A C 1
ATOM 590 O O . VAL A 1 81 ? -25.314 0.042 14.345 1.00 54.50 81 VAL A O 1
ATOM 593 N N . LEU A 1 82 ? -25.322 -2.127 13.785 1.00 43.25 82 LEU A N 1
ATOM 594 C CA . LEU A 1 82 ? -26.741 -2.403 14.048 1.00 43.25 82 LEU A CA 1
ATOM 595 C C . LEU A 1 82 ? -26.853 -3.452 15.159 1.00 43.25 82 LEU A C 1
ATOM 597 O O . LEU A 1 82 ? -27.809 -3.346 15.956 1.00 43.25 82 LEU A O 1
#

Foldseek 3Di:
DVVVCVVVVVVVVVVVVLVVVVPPVVVCVVPVDDDDDLVNVLVCCVPVVVPVVVSVVSVVVVVVVSVVVVVVVVVVVVVVPD

pLDDT: mean 71.33, std 10.45, range [43.25, 87.0]

Sequence (82 aa):
IVPLAMPGIRAGSILVFIPCLGAYLTPDLLGGGKTILVGTLIQNQFTNARDWPFGAALSLGVMAVVMVLLMGLIRRQGEGVL

Secondary structure (DSSP, 8-state):
-HHHHHHHHHHHHHHHHHHHHHTTHHHHHTT-SS---HHHHHHHHHHTS--HHHHHHHHHHHHHHHHHHHHHHHHHHHTT--